Protein AF-A0A2N4X963-F1 (afdb_monomer_lite)

Structure (mmCIF, N/CA/C/O backbone):
data_AF-A0A2N4X963-F1
#
_entry.id   AF-A0A2N4X963-F1
#
loop_
_atom_site.group_PDB
_atom_site.id
_atom_site.type_symbol
_atom_site.label_atom_id
_atom_site.label_alt_id
_atom_site.label_comp_id
_atom_site.label_asym_id
_atom_site.label_entity_id
_atom_site.label_seq_id
_atom_site.pdbx_PDB_ins_code
_atom_site.Cartn_x
_atom_site.Cartn_y
_atom_site.Cartn_z
_atom_site.occupancy
_atom_site.B_iso_or_equiv
_atom_site.auth_seq_id
_atom_site.auth_comp_id
_atom_site.auth_asym_id
_atom_site.auth_atom_id
_atom_site.pdbx_PDB_model_num
ATOM 1 N N . MET A 1 1 ? 34.281 15.145 -11.301 1.00 46.16 1 MET A N 1
ATOM 2 C CA . MET A 1 1 ? 33.089 15.716 -10.634 1.00 46.16 1 MET A CA 1
ATOM 3 C C . MET A 1 1 ? 32.486 14.649 -9.729 1.00 46.16 1 MET A C 1
ATOM 5 O O . MET A 1 1 ? 31.884 13.716 -10.235 1.00 46.16 1 MET A O 1
ATOM 9 N N . ALA A 1 2 ? 32.714 14.725 -8.415 1.00 64.75 2 ALA A N 1
ATOM 10 C CA . ALA A 1 2 ? 32.210 13.746 -7.451 1.00 64.75 2 ALA A CA 1
ATOM 11 C C . ALA A 1 2 ? 31.165 14.397 -6.535 1.00 64.75 2 ALA A C 1
ATOM 13 O O . ALA A 1 2 ? 31.518 15.112 -5.599 1.00 64.75 2 ALA A O 1
ATOM 14 N N . LYS A 1 3 ? 29.887 14.172 -6.864 1.00 51.28 3 LYS A N 1
ATOM 15 C CA . LYS A 1 3 ? 28.693 14.108 -5.994 1.00 51.28 3 LYS A CA 1
ATOM 16 C C . LYS A 1 3 ? 27.462 13.922 -6.911 1.00 51.28 3 LYS A C 1
ATOM 18 O O . LYS A 1 3 ? 27.411 14.569 -7.951 1.00 51.28 3 LYS A O 1
ATOM 23 N N . PRO A 1 4 ? 26.494 13.061 -6.538 1.00 53.84 4 PRO A N 1
ATOM 24 C CA . PRO A 1 4 ? 25.954 13.080 -5.192 1.00 53.84 4 PRO A CA 1
ATOM 25 C C . PRO A 1 4 ? 25.884 11.695 -4.542 1.00 53.84 4 PRO A C 1
ATOM 27 O O . PRO A 1 4 ? 24.887 10.988 -4.642 1.00 53.84 4 PRO A O 1
ATOM 30 N N . LEU A 1 5 ? 26.862 11.435 -3.668 1.00 52.69 5 LEU A N 1
ATOM 31 C CA . LEU A 1 5 ? 26.695 10.539 -2.519 1.00 52.69 5 LEU A CA 1
ATOM 32 C C . LEU A 1 5 ? 25.436 10.895 -1.694 1.00 52.69 5 LEU A C 1
ATOM 34 O O . LEU A 1 5 ? 24.946 10.058 -0.958 1.00 52.69 5 LEU A O 1
ATOM 38 N N . LYS A 1 6 ? 24.882 12.114 -1.847 1.00 52.56 6 LYS A N 1
ATOM 39 C CA . LYS A 1 6 ? 23.649 12.593 -1.198 1.00 52.56 6 LYS A CA 1
ATOM 40 C C . LYS A 1 6 ? 22.394 11.786 -1.559 1.00 52.56 6 LYS A C 1
ATOM 42 O O . LYS A 1 6 ? 21.523 11.668 -0.707 1.00 52.56 6 LYS A O 1
ATOM 47 N N . PHE A 1 7 ? 22.285 11.244 -2.778 1.00 51.00 7 PHE A N 1
ATOM 48 C CA . PHE A 1 7 ? 21.120 10.429 -3.168 1.00 51.00 7 PHE A CA 1
ATOM 49 C C . PHE A 1 7 ? 21.125 9.082 -2.440 1.00 51.00 7 PHE A C 1
ATOM 51 O O . PHE A 1 7 ? 20.114 8.676 -1.879 1.00 51.00 7 PHE A O 1
ATOM 58 N N . PHE A 1 8 ? 22.298 8.452 -2.371 1.00 47.72 8 PHE A N 1
ATOM 59 C CA . PHE A 1 8 ? 22.506 7.232 -1.597 1.00 47.72 8 PHE A CA 1
ATOM 60 C C . PHE A 1 8 ? 22.384 7.498 -0.085 1.00 47.72 8 PHE A C 1
ATOM 62 O O . PHE A 1 8 ? 21.751 6.733 0.629 1.00 47.72 8 PHE A O 1
ATOM 69 N N . TYR A 1 9 ? 22.892 8.638 0.402 1.00 43.22 9 TYR A N 1
ATOM 70 C CA . TYR A 1 9 ? 22.805 9.012 1.820 1.00 43.22 9 TYR A CA 1
ATOM 71 C C . TYR A 1 9 ? 21.368 9.264 2.300 1.00 43.22 9 TYR A C 1
ATOM 73 O O . TYR A 1 9 ? 21.063 8.991 3.455 1.00 43.22 9 TYR A O 1
ATOM 81 N N . LYS A 1 10 ? 20.474 9.753 1.426 1.00 46.75 10 LYS A N 1
ATOM 82 C CA . LYS A 1 10 ? 19.054 9.947 1.761 1.00 4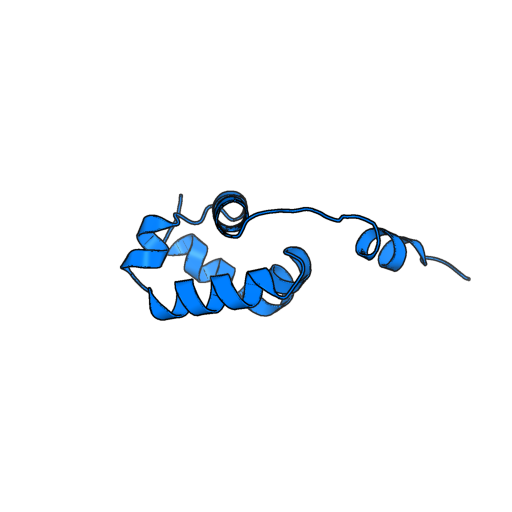6.75 10 LYS A CA 1
ATOM 83 C C . LYS A 1 10 ? 18.311 8.612 1.923 1.00 46.75 10 LYS A C 1
ATOM 85 O O . LYS A 1 10 ? 17.416 8.520 2.751 1.00 46.75 10 LYS A O 1
ATOM 90 N N . PHE A 1 11 ? 18.730 7.581 1.187 1.00 52.31 11 PHE A N 1
ATOM 91 C CA . PHE A 1 11 ? 18.184 6.222 1.265 1.00 52.31 11 PHE A CA 1
ATOM 92 C C . PHE A 1 11 ? 18.626 5.470 2.536 1.00 52.31 11 PHE A C 1
ATOM 94 O O . PHE A 1 11 ? 17.901 4.623 3.040 1.00 52.31 11 PHE A O 1
ATOM 101 N N . VAL A 1 12 ? 19.802 5.800 3.082 1.00 53.47 12 VAL A N 1
ATOM 102 C CA . VAL A 1 12 ? 20.396 5.114 4.247 1.00 53.47 12 VAL A CA 1
ATOM 103 C C . VAL A 1 12 ? 19.935 5.699 5.597 1.00 53.47 12 VAL A C 1
ATOM 105 O O . VAL A 1 12 ? 20.221 5.110 6.634 1.00 53.47 12 VAL A O 1
ATOM 108 N N . GLN A 1 13 ? 19.240 6.846 5.636 1.00 47.09 13 GLN A N 1
ATOM 109 C CA . GLN A 1 13 ? 18.983 7.580 6.894 1.00 47.09 13 GLN A CA 1
ATOM 110 C C . GLN A 1 13 ? 17.515 7.818 7.268 1.00 47.09 13 GLN A C 1
ATOM 112 O O . GLN A 1 13 ? 17.263 8.441 8.293 1.00 47.09 13 GLN A O 1
ATOM 117 N N . ASN A 1 14 ? 16.547 7.272 6.532 1.00 48.44 14 ASN A N 1
ATOM 118 C CA . ASN A 1 14 ? 15.145 7.333 6.941 1.00 48.44 14 ASN A CA 1
ATOM 119 C C . ASN A 1 14 ? 14.658 5.931 7.312 1.00 48.44 14 ASN A C 1
ATOM 121 O O . ASN A 1 14 ? 14.136 5.193 6.483 1.00 48.44 14 ASN A O 1
ATOM 125 N N . HIS A 1 15 ? 14.819 5.562 8.583 1.00 53.28 15 HIS A N 1
ATOM 126 C CA . HIS A 1 15 ? 13.975 4.534 9.191 1.00 53.28 15 HIS A CA 1
ATOM 127 C C . HIS A 1 15 ? 12.567 5.127 9.374 1.00 53.28 15 HIS A C 1
ATOM 129 O O . HIS A 1 15 ? 12.142 5.426 10.486 1.00 53.28 15 HIS A O 1
ATOM 135 N N . GLU A 1 16 ? 11.849 5.359 8.273 1.00 57.88 16 GLU A N 1
ATOM 136 C CA . GLU A 1 16 ? 10.425 5.671 8.340 1.00 57.88 16 GLU A CA 1
ATOM 137 C C . GLU A 1 16 ? 9.673 4.361 8.582 1.00 57.88 16 GLU A C 1
ATOM 139 O O . GLU A 1 16 ? 9.460 3.547 7.683 1.00 57.88 16 GLU A O 1
ATOM 144 N N . THR A 1 17 ? 9.298 4.148 9.841 1.00 68.81 17 THR A N 1
ATOM 145 C CA . THR A 1 17 ? 8.429 3.067 10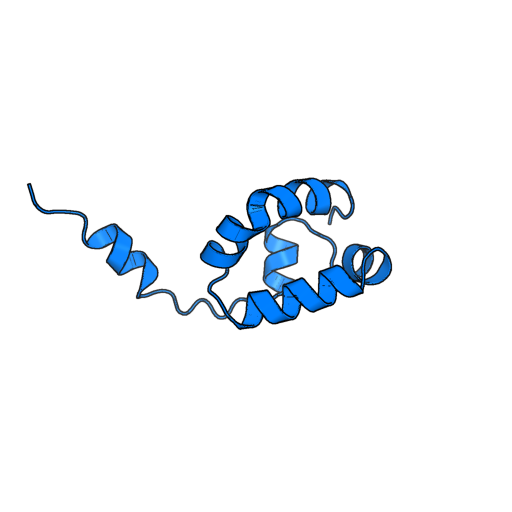.317 1.00 68.81 17 THR A CA 1
ATOM 146 C C . THR A 1 17 ? 6.979 3.310 9.891 1.00 68.81 17 THR A C 1
ATOM 148 O O . THR A 1 17 ? 6.084 3.360 10.728 1.00 68.81 17 THR A O 1
ATOM 151 N N . MET A 1 18 ? 6.742 3.528 8.597 1.00 88.25 18 MET A N 1
ATOM 152 C CA . MET A 1 18 ? 5.393 3.662 8.062 1.00 88.25 18 MET A CA 1
ATOM 153 C C . MET A 1 18 ? 4.743 2.282 8.007 1.00 88.25 18 MET A C 1
ATOM 155 O O . MET A 1 18 ? 5.306 1.342 7.448 1.00 88.25 18 MET A O 1
ATOM 159 N N . THR A 1 19 ? 3.546 2.152 8.561 1.00 93.50 19 THR A N 1
ATOM 160 C CA . THR A 1 19 ? 2.731 0.944 8.427 1.00 93.50 19 THR A CA 1
ATOM 161 C C . THR A 1 19 ? 2.135 0.840 7.020 1.00 93.50 19 THR A C 1
ATOM 163 O O . THR A 1 19 ? 1.975 1.832 6.306 1.00 93.50 19 THR A O 1
ATOM 166 N N . PHE A 1 20 ? 1.753 -0.370 6.599 1.00 95.12 20 PHE A N 1
ATOM 167 C CA . PHE A 1 20 ? 1.086 -0.557 5.305 1.00 95.12 20 PHE A CA 1
ATOM 168 C C . PHE A 1 20 ? -0.239 0.224 5.215 1.00 95.12 20 PHE A C 1
ATOM 170 O O . PHE A 1 20 ? -0.594 0.731 4.155 1.00 95.12 20 PHE A O 1
ATOM 177 N N . GLU A 1 21 ? -0.951 0.379 6.330 1.00 95.88 21 GLU A N 1
ATOM 178 C CA . GLU A 1 21 ? -2.191 1.153 6.389 1.00 95.88 21 GLU A CA 1
ATOM 179 C C . GLU A 1 21 ? -1.947 2.651 6.178 1.00 95.88 21 GLU A C 1
ATOM 181 O O . GLU A 1 21 ? -2.561 3.255 5.297 1.00 95.88 21 GLU A O 1
ATOM 186 N N . GLU A 1 22 ? -0.986 3.235 6.897 1.00 95.19 22 GLU A N 1
ATOM 187 C CA . GLU A 1 22 ? -0.572 4.625 6.677 1.00 95.19 22 GLU A CA 1
ATOM 188 C C . GLU A 1 22 ? -0.102 4.832 5.235 1.00 95.19 22 GLU A C 1
ATOM 190 O O . GLU A 1 22 ? -0.395 5.858 4.612 1.00 95.19 22 GLU A O 1
ATOM 195 N N . TYR A 1 23 ? 0.597 3.844 4.669 1.00 96.00 23 TYR A N 1
ATOM 196 C CA . TYR A 1 23 ? 1.013 3.879 3.277 1.00 96.00 23 TYR A CA 1
ATOM 197 C C . TYR A 1 23 ? -0.173 3.992 2.323 1.00 96.00 23 TYR A C 1
ATOM 199 O O . TYR A 1 23 ? -0.173 4.879 1.463 1.00 96.00 23 TYR A O 1
ATOM 207 N N . LEU A 1 24 ? -1.196 3.150 2.478 1.00 96.94 24 LEU A N 1
ATOM 208 C CA . LEU A 1 24 ? -2.400 3.205 1.648 1.00 96.94 24 LEU A CA 1
ATOM 209 C C . LEU A 1 24 ? -3.106 4.563 1.770 1.00 96.94 24 LEU A C 1
ATOM 211 O O . LEU A 1 24 ? -3.423 5.172 0.743 1.00 96.94 24 LEU A O 1
ATOM 215 N N . ILE A 1 25 ? -3.233 5.095 2.990 1.00 96.81 25 ILE A N 1
ATOM 216 C CA . ILE A 1 25 ? -3.800 6.429 3.245 1.00 96.81 25 ILE A CA 1
ATOM 217 C C . ILE A 1 25 ? -2.992 7.509 2.509 1.00 96.81 25 ILE A C 1
ATOM 219 O O . ILE A 1 25 ? -3.566 8.331 1.793 1.00 96.81 25 ILE A O 1
ATOM 223 N N . SER A 1 26 ? -1.655 7.467 2.573 1.00 95.56 26 SER A N 1
ATOM 224 C CA . SER A 1 26 ? -0.789 8.417 1.852 1.00 95.56 26 SER A CA 1
ATOM 225 C C . SER A 1 26 ? -0.962 8.360 0.329 1.00 95.56 26 SER A C 1
ATOM 227 O O . SER A 1 26 ? -0.722 9.343 -0.377 1.00 95.56 26 SER A O 1
ATOM 229 N N . LYS A 1 27 ? -1.387 7.205 -0.199 1.00 96.12 27 LYS A N 1
ATOM 230 C CA . LYS A 1 27 ? -1.696 7.006 -1.620 1.00 96.12 27 LYS A CA 1
ATOM 231 C C . LYS A 1 27 ? -3.164 7.263 -1.953 1.00 96.12 27 LYS A C 1
ATOM 233 O O . LYS A 1 27 ? -3.535 7.096 -3.115 1.00 96.12 27 LYS A O 1
ATOM 238 N N . LYS A 1 28 ? -3.971 7.737 -0.998 1.00 97.62 28 LYS A N 1
ATOM 239 C CA . LYS A 1 28 ? -5.422 7.940 -1.125 1.00 97.62 28 LYS A CA 1
ATOM 240 C C . LYS A 1 28 ? -6.150 6.661 -1.548 1.00 97.62 28 LYS A C 1
ATOM 242 O O . LYS A 1 28 ? -6.970 6.689 -2.471 1.00 97.62 28 LYS A O 1
ATOM 247 N N . ILE A 1 29 ? -5.760 5.546 -0.931 1.00 98.06 29 ILE A N 1
ATOM 248 C CA . ILE A 1 29 ? -6.346 4.222 -1.120 1.00 98.06 29 ILE A CA 1
ATOM 249 C C . ILE A 1 29 ? -7.080 3.838 0.165 1.00 98.06 29 ILE A C 1
ATOM 251 O O . ILE A 1 29 ? -6.486 3.825 1.240 1.00 98.06 29 ILE A O 1
ATOM 255 N N . ASP A 1 30 ? -8.358 3.506 0.037 1.00 98.00 30 ASP A N 1
ATOM 256 C CA . ASP A 1 30 ? -9.206 3.002 1.111 1.00 98.00 30 ASP A CA 1
ATOM 257 C C . ASP A 1 30 ? -8.849 1.536 1.405 1.00 98.00 30 ASP A C 1
ATOM 259 O O . ASP A 1 30 ? -8.963 0.664 0.533 1.00 98.00 30 ASP A O 1
ATOM 263 N N . LYS A 1 31 ? -8.372 1.281 2.631 1.00 97.12 31 LYS A N 1
ATOM 264 C CA . LYS A 1 31 ? -7.922 -0.041 3.085 1.00 97.12 31 LYS A CA 1
ATOM 265 C C . LYS A 1 31 ? -9.036 -1.072 2.986 1.00 97.12 31 LYS A C 1
ATOM 267 O O . LYS A 1 31 ? -8.805 -2.160 2.464 1.00 97.12 31 LYS A O 1
ATOM 272 N N . ASP A 1 32 ? -10.224 -0.730 3.470 1.00 97.31 32 ASP A N 1
ATOM 273 C CA . ASP A 1 32 ? -11.315 -1.681 3.632 1.00 97.31 32 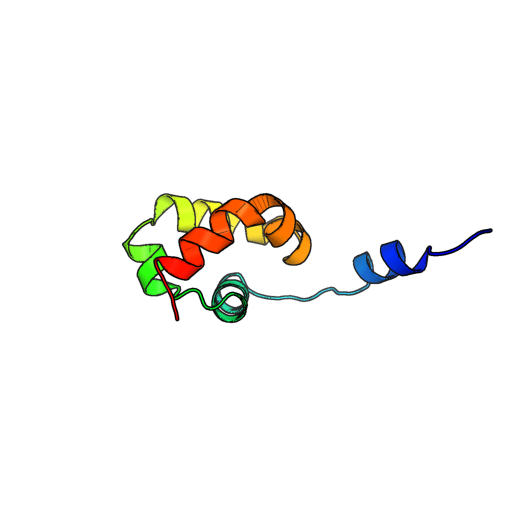ASP A CA 1
ATOM 274 C C . ASP A 1 32 ? -11.912 -2.040 2.272 1.00 97.31 32 ASP A C 1
ATOM 276 O O . ASP A 1 32 ? -12.114 -3.221 1.986 1.00 97.31 32 ASP A O 1
ATOM 280 N N . LYS A 1 33 ? -12.085 -1.053 1.380 1.00 97.75 33 LYS A N 1
ATOM 281 C CA . LYS A 1 33 ? -12.502 -1.314 -0.008 1.00 97.75 33 LYS A CA 1
ATOM 282 C C . LYS A 1 33 ? -11.487 -2.182 -0.750 1.00 97.75 33 LYS A C 1
ATOM 284 O O . LYS A 1 33 ? -11.882 -3.104 -1.461 1.00 97.75 33 LYS A O 1
ATOM 289 N N . PHE A 1 34 ? -10.188 -1.914 -0.589 1.00 98.19 34 PHE A N 1
ATOM 290 C CA . PHE A 1 34 ? -9.148 -2.705 -1.249 1.00 98.19 34 PHE A CA 1
ATOM 291 C C . PHE A 1 34 ? -9.082 -4.138 -0.691 1.00 98.19 34 PHE A C 1
ATOM 293 O O . PHE A 1 34 ? -9.048 -5.090 -1.471 1.00 98.19 34 PHE A O 1
ATOM 300 N N . ALA A 1 35 ? -9.121 -4.307 0.633 1.00 97.75 35 ALA A N 1
ATOM 301 C CA . ALA A 1 35 ? -9.075 -5.616 1.281 1.00 97.75 35 ALA A CA 1
ATOM 302 C C . ALA A 1 35 ? -10.303 -6.483 0.958 1.00 97.75 35 ALA A C 1
ATOM 304 O O . ALA A 1 35 ? -10.155 -7.684 0.752 1.00 97.75 35 ALA A O 1
ATOM 305 N N . GLN A 1 36 ? -11.498 -5.889 0.875 1.00 97.69 36 GLN A N 1
ATOM 306 C CA . GLN A 1 36 ? -12.729 -6.613 0.539 1.00 97.69 36 GLN A CA 1
ATOM 307 C C . GLN A 1 36 ? -12.795 -7.002 -0.940 1.00 97.69 36 GLN A C 1
ATOM 309 O O . GLN A 1 36 ? -13.180 -8.123 -1.262 1.00 97.69 36 GLN A O 1
ATOM 314 N N . ALA A 1 37 ? -12.425 -6.090 -1.844 1.00 97.62 37 ALA A N 1
ATOM 315 C CA . ALA A 1 37 ? -12.527 -6.342 -3.277 1.00 97.62 37 ALA A CA 1
ATOM 316 C C . ALA A 1 37 ? -11.423 -7.275 -3.797 1.00 97.62 37 ALA A C 1
ATOM 318 O O . ALA A 1 37 ? -11.664 -8.060 -4.711 1.00 97.62 37 ALA A O 1
ATOM 319 N N . GLU A 1 38 ? -10.203 -7.176 -3.252 1.00 97.62 38 GLU A N 1
ATOM 320 C CA . GLU A 1 38 ? -9.032 -7.920 -3.736 1.00 97.62 38 GLU A CA 1
ATOM 321 C C . GLU A 1 38 ? -8.156 -8.441 -2.571 1.00 97.62 38 GLU A C 1
ATOM 323 O O . GLU A 1 38 ? -6.997 -8.028 -2.432 1.00 97.62 38 GLU A O 1
ATOM 328 N N . PRO A 1 39 ? -8.677 -9.369 -1.739 1.00 97.44 39 PRO A N 1
ATOM 329 C CA . PRO A 1 39 ? -8.033 -9.816 -0.497 1.00 97.44 39 PRO A CA 1
ATOM 330 C C . PRO A 1 39 ? -6.665 -10.478 -0.707 1.00 97.44 39 PRO A C 1
ATOM 332 O O . PRO A 1 39 ? -5.739 -10.254 0.076 1.00 97.44 39 PRO A O 1
ATOM 335 N N . GLU A 1 40 ? -6.495 -11.258 -1.779 1.00 97.69 40 GLU A N 1
ATOM 336 C CA . GLU A 1 40 ? -5.212 -11.901 -2.091 1.00 97.69 40 GLU A CA 1
ATOM 337 C C . GLU A 1 40 ? -4.127 -10.869 -2.410 1.00 97.69 40 GLU A C 1
ATOM 339 O O . GLU A 1 40 ? -3.030 -10.921 -1.848 1.00 97.69 40 GLU A O 1
ATOM 344 N N . ARG A 1 41 ? -4.452 -9.873 -3.247 1.00 96.88 41 ARG A N 1
ATOM 345 C CA . ARG A 1 41 ? -3.515 -8.798 -3.598 1.00 96.88 41 ARG A CA 1
ATOM 346 C C . ARG A 1 41 ? -3.214 -7.907 -2.399 1.00 96.88 41 ARG A C 1
ATOM 348 O O . ARG A 1 41 ? -2.076 -7.473 -2.240 1.00 96.88 41 ARG A O 1
ATOM 355 N N . PHE A 1 42 ? -4.207 -7.641 -1.551 1.00 97.88 42 PHE A N 1
ATOM 356 C CA . PHE A 1 42 ? -4.006 -6.910 -0.302 1.00 97.88 42 PHE A CA 1
ATOM 357 C C . PHE A 1 42 ? -2.994 -7.625 0.606 1.00 97.88 42 PHE A C 1
ATOM 359 O O . PHE A 1 42 ? -2.037 -7.003 1.073 1.00 97.88 42 PHE A O 1
ATOM 366 N N . ARG A 1 43 ? -3.147 -8.944 0.796 1.00 97.69 43 ARG A N 1
ATOM 367 C CA . ARG A 1 43 ? -2.220 -9.761 1.593 1.00 97.69 43 ARG A CA 1
ATOM 368 C C . ARG A 1 43 ? -0.819 -9.802 0.984 1.00 97.69 43 ARG A C 1
ATOM 370 O O . ARG A 1 43 ? 0.151 -9.601 1.711 1.00 97.69 43 ARG A O 1
ATOM 377 N N . GLU A 1 44 ? -0.704 -10.021 -0.328 1.00 97.38 44 GLU A N 1
ATOM 378 C CA . GLU A 1 44 ? 0.584 -9.993 -1.038 1.00 97.38 44 GLU A CA 1
ATOM 379 C C . GLU A 1 44 ? 1.292 -8.653 -0.814 1.00 97.38 44 GLU A C 1
ATOM 381 O O . GLU A 1 44 ? 2.468 -8.613 -0.457 1.00 97.38 44 GLU A O 1
ATOM 386 N N . TRP A 1 45 ? 0.571 -7.544 -0.979 1.00 97.06 45 TRP A N 1
ATOM 387 C CA . TRP A 1 45 ? 1.141 -6.212 -0.818 1.00 97.06 45 TRP A CA 1
ATOM 388 C C . TRP A 1 45 ? 1.560 -5.939 0.616 1.00 97.06 45 TRP A C 1
ATOM 390 O O . TRP A 1 45 ? 2.651 -5.420 0.805 1.00 97.06 45 TRP A O 1
ATOM 400 N N . SER A 1 46 ? 0.762 -6.337 1.608 1.00 96.06 46 SER A N 1
ATOM 401 C CA . SER A 1 46 ? 1.129 -6.195 3.019 1.00 96.06 46 SER A CA 1
ATOM 402 C C . SER A 1 46 ? 2.422 -6.946 3.353 1.00 96.06 46 SER A C 1
ATOM 404 O O . SER A 1 46 ? 3.268 -6.409 4.065 1.00 96.06 46 SER A O 1
ATOM 406 N N . VAL A 1 47 ? 2.594 -8.165 2.828 1.00 95.81 47 VAL A N 1
ATOM 407 C CA . VAL A 1 47 ? 3.805 -8.978 3.040 1.00 95.81 47 VAL A CA 1
ATOM 408 C C . VAL A 1 47 ? 5.010 -8.386 2.309 1.00 95.81 47 VAL A C 1
ATOM 410 O O . VAL A 1 47 ? 6.101 -8.315 2.866 1.00 95.81 47 VAL A O 1
ATOM 413 N N . LEU A 1 48 ? 4.839 -7.936 1.066 1.00 93.81 48 LEU A N 1
ATOM 414 C CA . LEU A 1 48 ? 5.925 -7.303 0.315 1.00 93.81 48 LEU A CA 1
ATOM 415 C C . LEU A 1 48 ? 6.335 -5.968 0.936 1.00 93.81 48 LEU A C 1
ATOM 417 O O . LEU A 1 48 ? 7.521 -5.664 1.012 1.00 93.81 48 LEU A O 1
ATOM 421 N N . PHE A 1 49 ? 5.364 -5.186 1.402 1.00 94.69 49 PHE A N 1
ATOM 422 C CA . PHE A 1 49 ? 5.602 -3.910 2.057 1.00 94.69 49 PHE A CA 1
ATOM 423 C C . PHE A 1 49 ? 6.398 -4.085 3.354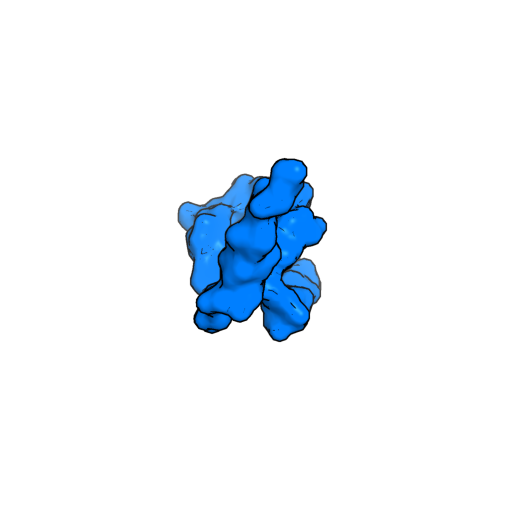 1.00 94.69 49 PHE A C 1
ATOM 425 O O . PHE A 1 49 ? 7.292 -3.293 3.617 1.00 94.69 49 PHE A O 1
ATOM 432 N N . SER A 1 50 ? 6.171 -5.158 4.124 1.00 91.62 50 SER A N 1
ATOM 433 C CA . SER A 1 50 ? 6.968 -5.429 5.332 1.00 91.62 50 SER A CA 1
ATOM 434 C C . SER A 1 50 ? 8.420 -5.834 5.048 1.00 91.62 50 SER A C 1
ATOM 436 O O . SER A 1 50 ? 9.228 -5.883 5.970 1.00 91.62 50 SER A O 1
ATOM 438 N N . GLN A 1 51 ? 8.762 -6.164 3.799 1.00 90.56 51 GLN A N 1
ATOM 439 C CA . GLN A 1 51 ? 10.102 -6.612 3.403 1.00 90.56 51 GLN A CA 1
ATOM 440 C C . GLN A 1 51 ? 10.961 -5.498 2.788 1.00 90.56 51 GLN A C 1
ATOM 442 O O . GLN A 1 51 ? 12.145 -5.718 2.536 1.00 90.56 51 GLN A O 1
ATOM 447 N N . MET A 1 52 ? 10.398 -4.317 2.505 1.00 90.25 52 MET A N 1
ATOM 448 C CA . MET A 1 52 ? 11.123 -3.241 1.823 1.00 90.25 52 MET A CA 1
ATOM 449 C C . MET A 1 52 ? 10.649 -1.845 2.221 1.00 90.25 52 MET A C 1
ATOM 451 O O . MET A 1 52 ? 9.555 -1.654 2.733 1.00 90.25 52 MET A O 1
ATOM 455 N N . HIS A 1 53 ? 11.471 -0.841 1.918 1.00 88.25 53 HIS A N 1
ATOM 456 C CA . HIS A 1 53 ? 11.134 0.559 2.161 1.00 88.25 53 HIS A CA 1
ATOM 457 C C . HIS A 1 53 ? 9.891 1.007 1.350 1.00 88.25 53 HIS A C 1
ATOM 459 O O . HIS A 1 53 ? 9.749 0.585 0.192 1.00 88.25 53 HIS A O 1
ATOM 465 N N . PRO A 1 54 ? 9.031 1.912 1.872 1.00 91.19 54 PRO A N 1
ATOM 466 C CA . PRO A 1 54 ? 7.831 2.383 1.170 1.00 91.19 54 PRO A CA 1
ATOM 467 C C . PRO A 1 54 ? 8.103 2.978 -0.219 1.00 91.19 54 PRO A C 1
ATOM 469 O O . PRO A 1 54 ? 7.303 2.815 -1.147 1.00 91.19 54 PRO A O 1
ATOM 472 N N . GLU A 1 55 ? 9.238 3.657 -0.400 1.00 90.50 55 GLU A N 1
ATOM 473 C CA . GLU A 1 55 ? 9.643 4.197 -1.706 1.00 90.50 55 GLU A CA 1
ATOM 474 C C . GLU A 1 55 ? 9.993 3.084 -2.697 1.00 90.50 55 GLU A C 1
ATOM 476 O O . GLU A 1 55 ? 9.526 3.116 -3.838 1.00 90.50 55 GLU A O 1
ATOM 481 N N . SER A 1 56 ? 10.742 2.069 -2.253 1.00 90.94 56 SER A N 1
ATOM 482 C CA . SER A 1 56 ? 11.064 0.892 -3.064 1.00 90.94 56 SER A CA 1
ATOM 483 C C . SER A 1 56 ? 9.787 0.163 -3.466 1.00 90.94 56 SER A C 1
ATOM 485 O O . SER A 1 56 ? 9.566 -0.082 -4.652 1.00 90.94 56 SER A O 1
ATOM 487 N N . PHE A 1 57 ? 8.883 -0.081 -2.512 1.00 94.44 57 PHE A N 1
ATOM 488 C CA . PHE A 1 57 ? 7.576 -0.671 -2.793 1.00 94.44 57 PHE A CA 1
ATOM 489 C C . PHE A 1 57 ? 6.795 0.152 -3.826 1.00 94.44 57 PHE A C 1
ATOM 491 O O . PHE A 1 57 ? 6.289 -0.389 -4.812 1.00 94.44 57 PHE A O 1
ATOM 498 N N . THR A 1 58 ? 6.752 1.478 -3.650 1.00 94.62 58 THR A N 1
ATOM 499 C CA . THR A 1 58 ? 6.077 2.392 -4.582 1.00 94.62 58 THR A CA 1
ATOM 500 C C . THR A 1 58 ? 6.670 2.304 -5.980 1.00 94.62 58 THR A C 1
ATOM 502 O O . THR A 1 58 ? 5.922 2.295 -6.954 1.00 94.62 58 THR A O 1
ATOM 505 N N . MET A 1 59 ? 7.995 2.226 -6.099 1.00 93.50 59 MET A N 1
ATOM 506 C CA . MET A 1 59 ? 8.682 2.092 -7.379 1.00 93.50 59 MET A CA 1
ATOM 507 C C . MET A 1 59 ? 8.333 0.762 -8.061 1.00 93.50 59 MET A C 1
ATOM 509 O O . MET A 1 59 ? 7.941 0.769 -9.227 1.00 93.50 59 MET A O 1
ATOM 513 N N . HIS A 1 60 ? 8.385 -0.355 -7.328 1.00 93.94 60 HIS A N 1
ATOM 514 C CA . HIS A 1 60 ? 8.070 -1.686 -7.855 1.00 93.94 60 HIS A CA 1
ATOM 515 C C . HIS A 1 60 ? 6.596 -1.848 -8.248 1.00 93.94 60 HIS A C 1
ATOM 517 O O . HIS A 1 60 ? 6.285 -2.497 -9.245 1.00 93.94 60 HIS A O 1
ATOM 523 N N . LYS A 1 61 ? 5.673 -1.258 -7.482 1.00 95.50 61 LYS A N 1
ATOM 524 C CA . LYS A 1 61 ? 4.224 -1.432 -7.667 1.00 95.50 61 LYS A CA 1
ATOM 525 C C . LYS A 1 61 ? 3.544 -0.218 -8.310 1.00 95.50 61 LYS A C 1
ATOM 527 O O . LYS A 1 61 ? 2.319 -0.203 -8.411 1.00 95.50 61 LYS A O 1
ATOM 532 N N . LYS A 1 62 ? 4.292 0.781 -8.804 1.00 93.44 62 LYS A N 1
ATOM 533 C CA . LYS A 1 62 ? 3.766 2.057 -9.347 1.00 93.44 62 LYS A CA 1
ATOM 534 C C . LYS A 1 62 ? 2.617 1.872 -10.342 1.00 93.44 62 LYS A C 1
ATOM 536 O O . LYS A 1 62 ? 1.600 2.564 -10.261 1.00 93.44 62 LYS A O 1
ATOM 541 N N . PHE A 1 63 ? 2.769 0.924 -11.267 1.00 94.62 63 PHE A N 1
ATOM 542 C CA . PHE A 1 63 ? 1.777 0.637 -12.307 1.00 94.62 63 PHE A CA 1
ATOM 543 C C . PHE A 1 63 ? 0.491 0.006 -11.775 1.00 94.62 63 PHE A C 1
ATOM 545 O O . PHE A 1 63 ? -0.546 0.130 -12.418 1.00 94.62 63 PHE A O 1
ATOM 552 N N . LEU A 1 64 ? 0.536 -0.611 -10.594 1.00 96.31 64 LEU A N 1
ATOM 553 C CA . LEU A 1 64 ? -0.629 -1.184 -9.929 1.00 96.31 64 LEU A CA 1
ATOM 554 C C . LEU A 1 64 ? -1.237 -0.214 -8.909 1.00 96.31 64 LEU A C 1
ATOM 556 O O . LEU A 1 64 ? -2.453 -0.136 -8.791 1.00 96.31 64 LEU A O 1
ATOM 560 N N . ILE A 1 65 ? -0.424 0.594 -8.227 1.00 96.56 65 ILE A N 1
ATOM 561 C CA . ILE A 1 65 ? -0.897 1.597 -7.258 1.00 96.56 65 ILE A CA 1
ATOM 562 C C . ILE A 1 65 ? -1.846 2.599 -7.924 1.00 96.56 65 ILE A C 1
ATOM 564 O O . ILE A 1 65 ? -2.886 2.934 -7.364 1.00 96.56 65 ILE A O 1
ATOM 568 N N . ASN A 1 66 ? -1.532 3.052 -9.140 1.00 94.44 66 ASN A N 1
ATOM 569 C CA . ASN A 1 66 ? -2.369 4.006 -9.870 1.00 94.44 66 ASN A CA 1
ATOM 570 C C . ASN A 1 66 ? -3.796 3.500 -10.163 1.00 94.44 66 ASN A C 1
ATOM 572 O O . ASN A 1 66 ? -4.748 4.216 -9.839 1.00 94.44 66 ASN A O 1
ATOM 576 N N . PRO A 1 67 ? -3.999 2.320 -10.779 1.00 97.00 67 PRO A N 1
ATOM 577 C CA . PRO A 1 67 ? -5.335 1.764 -10.944 1.00 97.00 67 PRO A CA 1
ATOM 578 C C . PRO A 1 67 ? -5.993 1.408 -9.605 1.00 97.00 67 PRO A C 1
ATOM 580 O O . PRO A 1 67 ? -7.173 1.712 -9.457 1.00 97.00 67 PRO A O 1
ATOM 583 N N . THR A 1 68 ? -5.263 0.871 -8.618 1.00 97.06 68 THR A N 1
ATOM 584 C CA . THR A 1 68 ? -5.809 0.585 -7.274 1.00 97.06 68 THR A CA 1
ATOM 585 C C . THR A 1 68 ? -6.375 1.846 -6.617 1.00 97.06 68 THR A C 1
ATOM 587 O O . THR A 1 68 ? -7.505 1.827 -6.145 1.00 97.06 68 THR A O 1
ATOM 590 N N . ARG A 1 69 ? -5.663 2.978 -6.690 1.00 97.06 69 ARG A N 1
ATOM 591 C CA . ARG A 1 69 ? -6.130 4.287 -6.199 1.00 97.06 69 ARG A CA 1
ATOM 592 C C . ARG A 1 69 ? -7.400 4.780 -6.880 1.00 97.06 69 ARG A C 1
ATOM 594 O O . ARG A 1 69 ? -8.233 5.391 -6.227 1.00 97.06 69 ARG A O 1
ATOM 601 N N . ARG A 1 70 ? -7.554 4.545 -8.186 1.00 97.00 70 ARG A N 1
ATOM 602 C CA . ARG A 1 70 ? -8.780 4.925 -8.912 1.00 97.00 70 ARG A CA 1
ATOM 603 C C . ARG A 1 70 ? -9.968 4.038 -8.543 1.00 97.00 70 ARG A C 1
ATOM 605 O O . ARG A 1 70 ? -11.085 4.533 -8.525 1.00 97.00 70 ARG A O 1
ATOM 612 N N . LYS A 1 71 ? -9.729 2.750 -8.273 1.00 96.75 71 LYS A N 1
ATOM 613 C CA . LYS A 1 71 ? -10.776 1.791 -7.890 1.00 96.75 71 LYS A CA 1
ATOM 614 C C . LYS A 1 71 ? -11.234 1.968 -6.442 1.00 96.75 71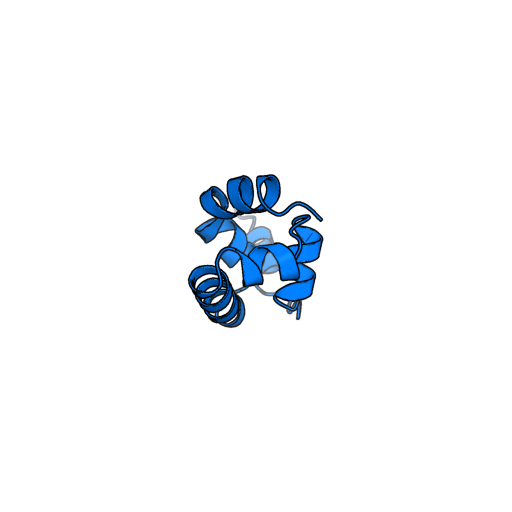 LYS A C 1
ATOM 616 O O . LYS A 1 71 ?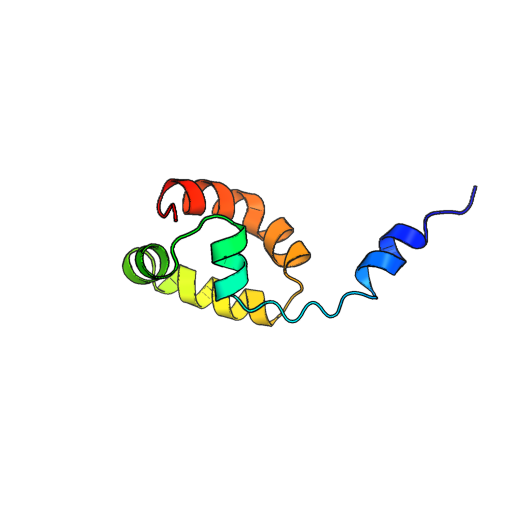 -12.426 1.913 -6.172 1.00 96.75 71 LYS A O 1
ATOM 621 N N . TYR A 1 72 ? -10.291 2.181 -5.529 1.00 97.12 72 TYR A N 1
ATOM 622 C CA . TYR A 1 72 ? -10.526 2.196 -4.084 1.00 97.12 72 TYR A CA 1
ATOM 623 C C . TYR A 1 72 ? -10.080 3.532 -3.501 1.00 97.12 72 TYR A C 1
ATOM 625 O O . TYR A 1 72 ? -9.211 3.576 -2.638 1.00 97.12 72 TYR A O 1
ATOM 633 N N . HIS A 1 73 ? -10.605 4.636 -4.030 1.00 95.75 73 HIS A N 1
ATOM 634 C CA . HIS A 1 73 ? -10.248 5.959 -3.530 1.00 95.75 73 HIS A CA 1
ATOM 635 C C . HIS A 1 73 ? -10.756 6.152 -2.093 1.00 95.75 73 HIS A C 1
ATOM 637 O O . HIS A 1 73 ? -11.894 5.765 -1.789 1.00 95.75 73 HIS A O 1
ATOM 643 N N . LEU A 1 74 ? -9.890 6.721 -1.247 1.00 88.69 74 LEU A N 1
ATOM 644 C CA . LEU A 1 74 ? -10.210 7.198 0.101 1.00 88.69 74 LEU A CA 1
ATOM 645 C C . LEU A 1 74 ? -10.750 8.627 0.046 1.00 88.69 74 LEU A C 1
ATOM 647 O O . LEU A 1 74 ? -10.079 9.461 -0.611 1.00 88.69 74 LEU A O 1
#

Foldseek 3Di:
DDDDPVVVVVVVPDPPPDAPCNLCVVLQFDLVQCCVVPVPVSVVLNVVPVVDPSVVSCVVCVVVSVVRCVRGGD

Radius of gyration: 14.42 Å; chains: 1; bounding box: 46×28×23 Å

Secondary structure (DSSP, 8-state):
----HHHHHHHHS------HHHHHHHTTB-HHHHHHH-HHHHHHHHHHHTTS-HHHHHHHHHHHHHHHHHHSB-

pLDDT: mean 85.47, std 18.45, range [43.22, 98.19]

Sequence (74 aa):
MAKPLKFFYKFVQNHETMTFEEYLISKKIDKDKFAQAEPERFREWSVLFSQMHPESFTMHKKFLINPTRRKYHL